Protein 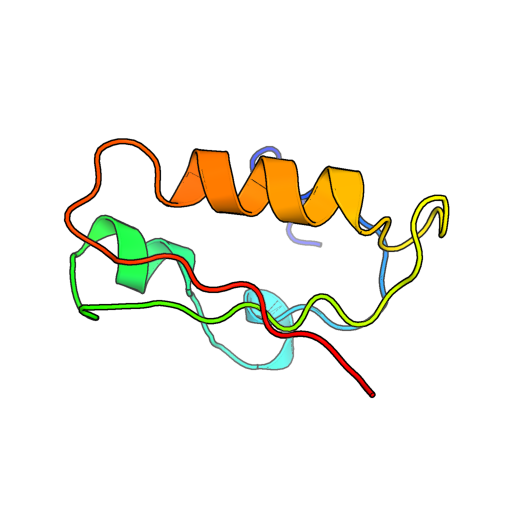AF-A0A9X8ZZG2-F1 (afdb_monomer_lite)

Secondary structure (DSSP, 8-state):
----TTS-S---S--HHHHH---HHHHHHHT--SEE--B--S-TT-TTS-HHHHHHHHHHHHTTSS-EE-PBPP-

pLDDT: mean 81.72, std 13.68, range [43.22, 95.69]

InterPro domains:
  IPR003790 Glycosyl hydrolase-like 10 [PF02638] (14-74)
  IPR017853 Glycoside hydrolase superfamily [SSF51445] (17-69)
  IPR052177 Divisome-localized Glycosyl Hydrolase [PTHR43405] (9-74)

Organism: Bacillus cereus (NCBI:txid1396)

Structure (mmCIF, N/CA/C/O backbone):
data_AF-A0A9X8ZZG2-F1
#
_entry.id   AF-A0A9X8ZZG2-F1
#
loop_
_atom_site.group_PDB
_atom_site.id
_atom_site.type_symbol
_atom_site.label_atom_id
_atom_site.label_alt_id
_atom_site.label_comp_id
_atom_site.label_asym_id
_atom_site.label_entity_id
_atom_site.label_seq_id
_atom_site.pdbx_PDB_ins_code
_atom_site.Cartn_x
_atom_site.Cartn_y
_atom_site.Cartn_z
_atom_site.occupancy
_atom_site.B_iso_or_equiv
_atom_site.auth_seq_id
_atom_site.auth_comp_id
_atom_site.auth_asym_id
_atom_site.auth_atom_id
_atom_site.pdbx_PDB_model_num
ATOM 1 N N . ILE A 1 1 ? 15.864 7.506 2.528 1.00 43.22 1 ILE A N 1
ATOM 2 C CA . ILE A 1 1 ? 16.723 6.646 3.387 1.00 43.22 1 ILE A CA 1
ATOM 3 C C . ILE A 1 1 ? 17.012 7.480 4.634 1.00 43.22 1 ILE A C 1
ATOM 5 O O . ILE A 1 1 ? 17.928 8.284 4.601 1.00 43.22 1 ILE A O 1
ATOM 9 N N . ALA A 1 2 ? 16.149 7.575 5.646 1.00 45.75 2 ALA A N 1
ATOM 10 C CA . ALA A 1 2 ? 15.522 6.531 6.460 1.00 45.75 2 ALA A CA 1
ATOM 11 C C . ALA A 1 2 ? 15.264 5.184 5.766 1.00 45.75 2 ALA A C 1
ATOM 13 O O . ALA A 1 2 ? 14.428 5.069 4.868 1.00 45.75 2 ALA A O 1
ATOM 14 N N . ASP A 1 3 ? 16.057 4.187 6.149 1.00 59.22 3 ASP A N 1
ATOM 15 C CA . ASP A 1 3 ? 15.799 2.772 5.894 1.00 59.22 3 ASP A CA 1
ATOM 16 C C . ASP A 1 3 ? 14.735 2.314 6.898 1.00 59.22 3 ASP A C 1
ATOM 18 O O . ASP A 1 3 ? 15.072 1.883 7.997 1.00 59.22 3 ASP A O 1
ATOM 22 N N . ASP A 1 4 ? 13.447 2.474 6.573 1.00 67.19 4 ASP A N 1
ATOM 23 C CA . ASP A 1 4 ? 12.393 1.810 7.347 1.00 67.19 4 ASP A CA 1
ATOM 24 C C . ASP A 1 4 ? 12.391 0.321 6.958 1.00 67.19 4 ASP A C 1
ATOM 26 O O . ASP A 1 4 ? 11.983 -0.011 5.838 1.00 67.19 4 ASP A O 1
ATOM 30 N N . PRO A 1 5 ? 12.818 -0.594 7.852 1.00 73.31 5 PRO A N 1
ATOM 31 C CA . PRO A 1 5 ? 12.877 -2.025 7.559 1.00 73.31 5 PRO A CA 1
ATOM 32 C C . PRO A 1 5 ? 11.494 -2.645 7.318 1.00 73.31 5 PRO A C 1
ATOM 34 O O . PRO A 1 5 ? 11.401 -3.797 6.899 1.00 73.31 5 PRO A O 1
ATOM 37 N N . THR A 1 6 ? 10.418 -1.908 7.596 1.00 74.94 6 THR A N 1
ATOM 38 C CA . THR A 1 6 ? 9.039 -2.349 7.396 1.00 74.94 6 THR A CA 1
ATOM 39 C C . THR A 1 6 ? 8.402 -1.786 6.118 1.00 74.94 6 THR A C 1
ATOM 41 O O . THR A 1 6 ? 7.254 -2.124 5.821 1.00 74.94 6 THR A O 1
ATOM 44 N N . GLY A 1 7 ? 9.113 -0.948 5.355 1.00 69.25 7 GLY A N 1
ATOM 45 C CA . GLY A 1 7 ? 8.656 -0.420 4.065 1.00 69.25 7 GLY A CA 1
ATOM 46 C C . GLY A 1 7 ? 8.543 -1.485 2.964 1.00 69.25 7 GLY A C 1
ATOM 47 O O . GLY A 1 7 ? 8.919 -2.644 3.147 1.00 69.25 7 GLY A O 1
ATOM 48 N N . SER A 1 8 ? 8.002 -1.105 1.802 1.00 67.12 8 SER A N 1
ATOM 49 C CA . SER A 1 8 ? 7.948 -1.999 0.640 1.00 67.12 8 SER A CA 1
ATOM 50 C C . SER A 1 8 ? 9.352 -2.267 0.098 1.00 67.12 8 SER A C 1
ATOM 52 O O . SER A 1 8 ? 10.199 -1.374 0.074 1.00 67.12 8 SER A O 1
ATOM 54 N N . ASN A 1 9 ? 9.602 -3.494 -0.374 1.00 71.94 9 ASN A N 1
ATOM 55 C CA . ASN A 1 9 ? 10.890 -3.881 -0.956 1.00 71.94 9 ASN A CA 1
ATOM 56 C C . ASN A 1 9 ? 11.052 -3.311 -2.379 1.00 71.94 9 ASN A C 1
ATOM 58 O O . ASN A 1 9 ? 10.982 -4.038 -3.369 1.00 71.94 9 ASN A O 1
ATOM 62 N N . THR A 1 10 ? 11.192 -1.991 -2.474 1.00 67.12 10 THR A N 1
ATOM 63 C CA . THR A 1 10 ? 11.221 -1.226 -3.724 1.00 67.12 10 THR A CA 1
ATOM 64 C C . THR A 1 10 ? 12.270 -0.123 -3.671 1.00 67.12 10 THR A C 1
ATOM 66 O O . THR A 1 10 ? 12.484 0.498 -2.631 1.00 67.12 10 THR A O 1
ATOM 69 N N . THR A 1 11 ? 12.896 0.160 -4.811 1.00 64.62 11 THR A N 1
ATOM 70 C CA . THR A 1 11 ? 13.934 1.191 -4.982 1.00 64.62 11 THR A CA 1
ATOM 71 C C . THR A 1 11 ? 13.520 2.310 -5.941 1.00 64.62 11 THR A C 1
ATOM 73 O O . THR A 1 11 ? 14.361 3.120 -6.327 1.00 64.62 11 THR A O 1
ATOM 76 N N . ALA A 1 12 ? 12.239 2.377 -6.333 1.00 61.66 12 ALA A N 1
ATOM 77 C CA . ALA A 1 12 ? 11.714 3.480 -7.136 1.00 61.66 12 ALA A CA 1
ATOM 78 C C . ALA A 1 12 ? 12.018 4.851 -6.507 1.00 61.66 12 ALA A C 1
ATOM 80 O O . ALA A 1 12 ? 12.007 5.023 -5.288 1.00 61.66 12 ALA A O 1
ATOM 81 N N . GLY A 1 13 ? 12.328 5.814 -7.380 1.00 57.44 13 GLY A N 1
ATOM 82 C CA . GLY A 1 13 ? 13.013 7.056 -7.017 1.00 57.44 13 GLY A CA 1
ATOM 83 C C . GLY A 1 13 ? 12.183 8.111 -6.287 1.00 57.44 13 GLY A C 1
ATOM 84 O O . GLY A 1 13 ? 12.775 9.087 -5.848 1.00 57.44 13 GLY A O 1
ATOM 85 N N . GLN A 1 14 ? 10.864 7.936 -6.150 1.00 58.88 14 GLN A N 1
ATOM 86 C CA . GLN A 1 14 ? 9.994 8.871 -5.432 1.00 58.88 14 GLN A CA 1
ATOM 87 C C . GLN A 1 14 ? 9.201 8.123 -4.355 1.00 58.88 14 GLN A C 1
ATOM 89 O O . GLN A 1 14 ? 8.591 7.087 -4.631 1.00 58.88 14 GLN A O 1
ATOM 94 N N . ARG A 1 15 ? 9.217 8.630 -3.124 1.00 61.59 15 ARG A N 1
ATOM 95 C CA . ARG A 1 15 ? 8.607 8.026 -1.934 1.00 61.59 15 ARG A CA 1
ATOM 96 C C . ARG A 1 15 ? 7.566 8.978 -1.352 1.00 61.59 15 ARG A C 1
ATOM 98 O O . ARG A 1 15 ? 7.872 10.125 -1.053 1.00 61.59 15 ARG A O 1
ATOM 105 N N . ASN A 1 16 ? 6.349 8.491 -1.110 1.00 61.88 16 ASN A N 1
ATOM 106 C CA . ASN A 1 16 ? 5.260 9.324 -0.575 1.00 61.88 16 ASN A CA 1
ATOM 107 C C . ASN A 1 16 ? 5.585 9.965 0.787 1.00 61.88 16 ASN A C 1
ATOM 109 O O . ASN A 1 16 ? 5.236 11.120 1.016 1.00 61.88 16 ASN A O 1
ATOM 113 N N . TYR A 1 17 ? 6.267 9.236 1.673 1.00 56.53 17 TYR A N 1
ATOM 114 C CA . TYR A 1 17 ? 6.627 9.742 2.997 1.00 56.53 17 TYR A CA 1
ATOM 115 C C . TYR A 1 17 ? 7.745 10.794 2.929 1.00 56.53 17 TYR A C 1
ATOM 117 O O . TYR A 1 17 ? 7.564 11.912 3.405 1.00 56.53 17 TYR A O 1
ATOM 125 N N . ASP A 1 18 ? 8.872 10.445 2.296 1.00 56.12 18 ASP A N 1
ATOM 126 C CA . ASP A 1 18 ? 10.077 11.287 2.270 1.00 56.12 18 ASP A CA 1
ATOM 127 C C . ASP A 1 18 ? 9.919 12.515 1.345 1.00 56.12 18 ASP A C 1
ATOM 129 O O . ASP A 1 18 ? 10.417 13.589 1.677 1.00 56.12 18 ASP A O 1
ATOM 133 N N . ASP A 1 19 ? 9.212 12.384 0.213 1.00 57.69 19 ASP A N 1
ATOM 134 C CA . ASP A 1 19 ? 9.173 13.426 -0.829 1.00 57.69 19 ASP A CA 1
ATOM 135 C C . ASP A 1 19 ? 7.860 14.221 -0.867 1.00 57.69 19 ASP A C 1
ATOM 137 O O . ASP A 1 19 ? 7.828 15.333 -1.393 1.00 57.69 19 ASP A O 1
ATOM 141 N N . LEU A 1 20 ? 6.763 13.661 -0.343 1.00 68.62 20 LEU A N 1
ATOM 142 C CA . LEU A 1 20 ? 5.417 14.247 -0.452 1.00 68.62 20 LEU A CA 1
ATOM 143 C C . LEU A 1 20 ? 4.731 14.469 0.904 1.00 68.62 20 LEU A C 1
ATOM 145 O O . LEU A 1 20 ? 3.591 14.933 0.931 1.00 68.62 20 LEU A O 1
ATOM 149 N N . TYR A 1 21 ? 5.412 14.167 2.018 1.00 71.06 21 TYR A N 1
ATOM 150 C CA . TYR A 1 21 ? 4.892 14.289 3.388 1.00 71.06 21 TYR A CA 1
ATOM 151 C C . TYR A 1 21 ? 3.575 13.528 3.629 1.00 71.06 21 TYR A C 1
ATOM 153 O O . TYR A 1 21 ? 2.781 13.883 4.502 1.00 71.06 21 TYR A O 1
ATOM 161 N N . ALA A 1 22 ? 3.327 12.476 2.849 1.00 75.50 22 ALA A N 1
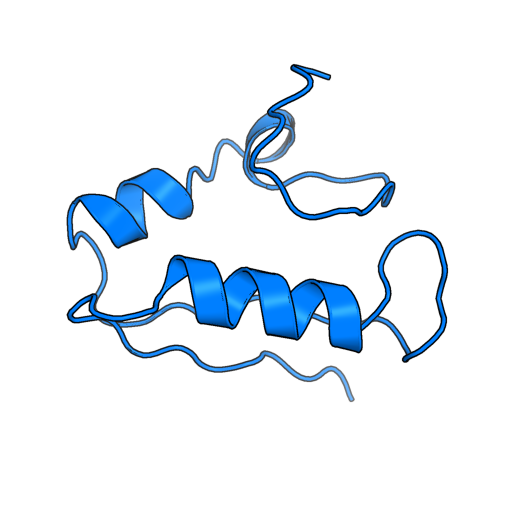ATOM 162 C CA . ALA A 1 22 ? 2.129 11.657 2.939 1.00 75.50 22 ALA A CA 1
ATOM 163 C C . ALA A 1 22 ? 2.430 10.372 3.721 1.00 75.50 22 ALA A C 1
ATOM 165 O O . ALA A 1 22 ? 2.833 9.357 3.144 1.00 75.50 22 ALA A O 1
ATOM 166 N N . ASP A 1 23 ? 2.216 10.408 5.040 1.00 85.00 23 ASP A N 1
ATOM 167 C CA . ASP A 1 23 ? 2.297 9.217 5.892 1.00 85.00 23 ASP A CA 1
ATOM 168 C C . ASP A 1 23 ? 1.008 8.391 5.825 1.00 85.00 23 ASP A C 1
ATOM 170 O O . ASP A 1 23 ? 0.138 8.411 6.698 1.00 85.00 23 ASP A O 1
ATOM 174 N N . THR A 1 24 ? 0.898 7.612 4.755 1.00 85.31 24 THR A N 1
ATOM 175 C CA . THR A 1 24 ? -0.228 6.703 4.547 1.00 85.31 24 THR A CA 1
ATOM 176 C C . THR A 1 24 ? -0.337 5.631 5.629 1.00 85.31 24 THR A C 1
ATOM 178 O O . THR A 1 24 ? -1.438 5.138 5.876 1.00 85.31 24 THR A O 1
ATOM 181 N N . ARG A 1 25 ? 0.768 5.249 6.289 1.00 86.88 25 ARG A N 1
ATOM 182 C CA . ARG A 1 25 ? 0.734 4.224 7.343 1.00 86.88 25 ARG A CA 1
ATOM 183 C C . ARG A 1 25 ? 0.113 4.783 8.607 1.00 86.88 25 ARG A C 1
ATOM 185 O O . ARG A 1 25 ? -0.706 4.092 9.209 1.00 86.88 25 ARG A O 1
ATOM 192 N N . GLU A 1 26 ? 0.422 6.026 8.968 1.00 88.19 26 GLU A N 1
ATOM 193 C CA . GLU A 1 26 ? -0.260 6.714 10.064 1.00 88.19 26 GLU A CA 1
ATOM 194 C C . GLU A 1 26 ? -1.767 6.794 9.802 1.00 88.19 26 GLU A C 1
ATOM 196 O O . GLU A 1 26 ? -2.557 6.436 10.676 1.00 88.19 26 GLU A O 1
ATOM 201 N N . TRP A 1 27 ? -2.176 7.190 8.592 1.00 90.50 27 TRP A N 1
ATOM 202 C CA . TRP A 1 27 ? -3.597 7.310 8.246 1.00 90.50 27 TRP A CA 1
ATOM 203 C C . TRP A 1 27 ? -4.332 5.977 8.392 1.00 90.50 27 TRP A C 1
ATOM 205 O O . TRP A 1 27 ? -5.416 5.925 8.974 1.00 90.50 27 TRP A O 1
ATOM 215 N N . ILE A 1 28 ? -3.708 4.895 7.917 1.00 90.19 28 ILE A N 1
ATOM 216 C CA . ILE A 1 28 ? -4.217 3.528 8.036 1.00 90.19 28 ILE A CA 1
ATOM 217 C C . ILE A 1 28 ? -4.282 3.085 9.506 1.00 90.19 28 ILE A C 1
ATOM 219 O O . ILE A 1 28 ? -5.284 2.519 9.936 1.00 90.19 28 ILE A O 1
ATOM 223 N N . GLN A 1 29 ? -3.218 3.296 10.285 1.00 87.56 29 GLN A N 1
ATOM 224 C CA . GLN A 1 29 ? -3.135 2.822 11.672 1.00 87.56 29 GLN A CA 1
ATOM 225 C C . GLN A 1 29 ? -4.073 3.581 12.611 1.00 87.56 29 GLN A C 1
ATOM 227 O O . GLN A 1 29 ? -4.627 2.981 13.530 1.00 87.56 29 GLN A O 1
ATOM 232 N N . LYS A 1 30 ? -4.262 4.883 12.384 1.00 90.56 30 LYS A N 1
ATOM 233 C CA . LYS A 1 30 ? -5.135 5.731 13.202 1.00 90.56 30 LYS A CA 1
ATOM 234 C C . LYS A 1 30 ? -6.581 5.779 12.708 1.00 90.56 30 LYS A C 1
ATOM 236 O O . LYS A 1 30 ? -7.419 6.363 13.388 1.00 90.56 30 LYS A O 1
ATOM 241 N N . GLY A 1 31 ? -6.879 5.169 11.559 1.00 90.44 31 GLY A N 1
ATOM 242 C CA . GLY A 1 31 ? -8.225 5.150 10.985 1.00 90.44 31 GLY A CA 1
ATOM 243 C C . GLY A 1 31 ? -8.702 6.533 10.541 1.00 90.44 31 GLY A C 1
ATOM 244 O O . GLY A 1 31 ? -9.865 6.872 10.723 1.00 90.44 31 GLY A O 1
ATOM 245 N N . TYR A 1 32 ? -7.805 7.359 10.001 1.00 93.19 32 TYR A N 1
ATOM 246 C CA . TYR A 1 32 ? -8.146 8.709 9.532 1.00 93.19 32 TYR A CA 1
ATOM 247 C C . TYR A 1 32 ? -8.912 8.722 8.204 1.00 93.19 32 TYR A C 1
ATOM 249 O O . TYR A 1 32 ? -9.444 9.758 7.814 1.00 93.19 32 TYR A O 1
ATOM 257 N N . ILE A 1 33 ? -8.934 7.593 7.499 1.00 92.12 33 ILE A N 1
ATOM 258 C CA . ILE A 1 33 ? -9.515 7.438 6.168 1.00 92.12 33 ILE A CA 1
ATOM 259 C C . ILE A 1 33 ? -10.299 6.125 6.096 1.00 92.12 33 ILE A C 1
ATOM 261 O O . ILE A 1 33 ? -9.883 5.120 6.672 1.00 92.12 33 ILE A O 1
ATOM 265 N N . ASP A 1 34 ? -11.399 6.125 5.344 1.00 93.75 34 ASP A N 1
ATOM 266 C CA . ASP A 1 34 ? -12.231 4.931 5.131 1.00 93.75 34 ASP A CA 1
ATOM 267 C C . ASP A 1 34 ? -11.687 4.020 4.018 1.00 93.75 34 ASP A C 1
ATOM 269 O O . ASP A 1 34 ? -11.984 2.824 3.969 1.00 93.75 34 ASP A O 1
ATOM 273 N N . TYR A 1 35 ? -10.882 4.568 3.102 1.00 95.44 35 TYR A N 1
ATOM 274 C CA . TYR A 1 35 ? -10.246 3.811 2.027 1.00 95.44 35 TYR A CA 1
ATOM 275 C C . TYR A 1 35 ? -8.891 4.393 1.627 1.00 95.44 35 TYR A C 1
ATOM 277 O O . TYR A 1 35 ? -8.638 5.585 1.799 1.00 95.44 35 TYR A O 1
ATOM 285 N N . ILE A 1 36 ? -8.042 3.558 1.029 1.00 95.19 36 ILE A N 1
ATOM 286 C CA . ILE A 1 36 ? -6.791 3.969 0.394 1.00 95.19 36 ILE A CA 1
ATOM 287 C C . ILE A 1 36 ? -6.666 3.379 -1.012 1.00 95.19 36 ILE A C 1
ATOM 289 O O . ILE A 1 36 ? -7.051 2.235 -1.262 1.00 95.19 36 ILE A O 1
ATOM 293 N N . THR A 1 37 ? -6.120 4.181 -1.931 1.00 95.50 37 THR A N 1
ATOM 294 C CA . THR A 1 37 ? -5.924 3.811 -3.337 1.00 95.50 37 THR A CA 1
ATOM 295 C C . THR A 1 37 ? -4.473 3.984 -3.798 1.00 95.50 37 THR A C 1
ATOM 297 O O . THR A 1 37 ? -4.148 4.987 -4.441 1.00 95.50 37 THR A O 1
ATOM 300 N N . PRO A 1 38 ? -3.560 3.047 -3.478 1.00 91.81 38 PRO A N 1
ATOM 301 C CA . PRO A 1 38 ? -2.184 3.138 -3.951 1.00 91.81 38 PRO A CA 1
ATOM 302 C C . PRO A 1 38 ? -2.093 3.075 -5.478 1.00 91.81 38 PRO A C 1
ATOM 304 O O . PRO A 1 38 ? -2.704 2.223 -6.122 1.00 91.81 38 PRO A O 1
ATOM 307 N N . GLN A 1 39 ? -1.292 3.976 -6.045 1.00 90.38 39 GLN A N 1
ATOM 308 C CA . GLN A 1 39 ? -0.992 4.029 -7.473 1.00 90.38 39 GLN A CA 1
ATOM 309 C C . GLN A 1 39 ? 0.127 3.034 -7.792 1.00 90.38 39 GLN A C 1
ATOM 311 O O . GLN A 1 39 ? 1.301 3.326 -7.566 1.00 90.38 39 GLN A O 1
ATOM 316 N N . ILE A 1 40 ? -0.224 1.841 -8.274 1.00 89.12 40 ILE A N 1
ATOM 317 C CA . ILE A 1 40 ? 0.748 0.796 -8.626 1.00 89.12 40 ILE A CA 1
ATOM 318 C C . ILE A 1 40 ? 0.810 0.699 -10.149 1.00 89.12 40 ILE A C 1
ATOM 320 O O . ILE A 1 40 ? 0.235 -0.190 -10.765 1.00 89.12 40 ILE A O 1
ATOM 324 N N . TYR A 1 41 ? 1.488 1.661 -10.770 1.00 90.12 41 TYR A N 1
ATOM 325 C CA . TYR A 1 41 ? 1.501 1.838 -12.230 1.00 90.12 41 TYR A CA 1
ATOM 326 C C . TYR A 1 41 ? 2.710 1.188 -12.910 1.00 90.12 41 TYR A C 1
ATOM 328 O O . TYR A 1 41 ? 3.151 1.609 -13.978 1.00 90.12 41 TYR A O 1
ATOM 336 N N . TRP A 1 42 ? 3.275 0.173 -12.267 1.00 87.62 42 TRP A N 1
ATOM 337 C CA . TRP A 1 42 ? 4.422 -0.570 -12.766 1.00 87.62 42 TRP A CA 1
ATOM 338 C C . TRP A 1 42 ? 4.006 -1.974 -13.183 1.00 87.62 42 TRP A C 1
ATOM 340 O O . TRP A 1 42 ? 3.002 -2.503 -12.716 1.00 87.62 42 TRP A O 1
ATOM 350 N N . ASN A 1 43 ? 4.801 -2.588 -14.056 1.00 86.94 43 ASN A N 1
ATOM 351 C CA . ASN A 1 43 ? 4.568 -3.955 -14.507 1.00 86.94 43 ASN A CA 1
ATOM 352 C C . ASN A 1 43 ? 5.068 -4.980 -13.476 1.00 86.94 43 ASN A C 1
ATOM 354 O O . ASN A 1 43 ? 5.988 -4.712 -12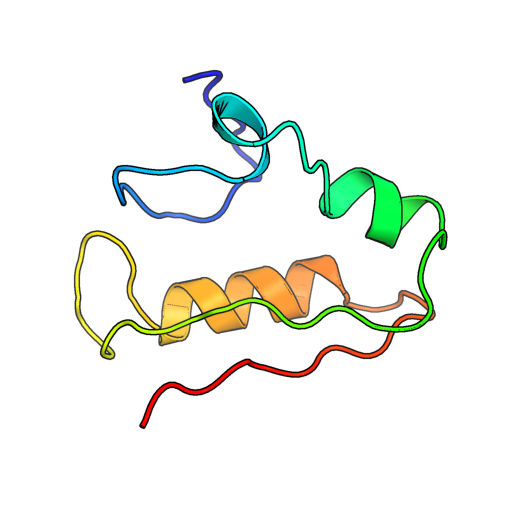.696 1.00 86.94 43 ASN A O 1
ATOM 358 N N . ILE A 1 44 ? 4.515 -6.194 -13.523 1.00 87.44 44 ILE A N 1
ATOM 359 C CA . ILE A 1 44 ? 5.081 -7.354 -12.818 1.00 87.44 44 ILE A CA 1
ATOM 360 C C . ILE A 1 44 ? 6.508 -7.600 -13.333 1.00 87.44 44 ILE A C 1
ATOM 362 O O . ILE A 1 44 ? 6.753 -7.576 -14.539 1.00 87.44 44 ILE A O 1
ATOM 366 N N . GLY A 1 45 ? 7.452 -7.828 -12.421 1.00 83.81 45 GLY A N 1
ATOM 367 C CA . GLY A 1 45 ? 8.859 -8.076 -12.742 1.00 83.81 45 GLY A CA 1
ATOM 368 C C . GLY A 1 45 ? 9.699 -6.814 -12.955 1.00 83.81 45 GLY A C 1
ATOM 369 O O . GLY A 1 45 ? 10.894 -6.924 -13.225 1.00 83.81 45 GLY A O 1
ATOM 370 N N . PHE A 1 46 ? 9.129 -5.611 -12.812 1.00 84.69 46 PHE A N 1
ATOM 371 C CA . PHE A 1 46 ? 9.912 -4.375 -12.807 1.00 84.69 46 PHE A CA 1
ATOM 372 C C . PHE A 1 46 ? 10.680 -4.248 -11.484 1.00 84.69 46 PHE A C 1
ATOM 374 O O . PHE A 1 46 ? 10.145 -3.750 -10.499 1.00 84.69 46 PHE A O 1
ATOM 381 N N . THR A 1 47 ? 11.940 -4.692 -11.459 1.00 80.50 47 THR A N 1
ATOM 382 C CA . THR A 1 47 ? 12.767 -4.823 -10.241 1.00 80.50 47 THR A CA 1
ATOM 383 C C . THR A 1 47 ? 12.694 -3.639 -9.263 1.00 80.50 47 THR A C 1
ATOM 385 O O . THR A 1 47 ? 12.611 -3.891 -8.063 1.00 80.50 47 THR A O 1
ATOM 388 N N . PRO A 1 48 ? 12.682 -2.361 -9.700 1.00 79.88 48 PRO A N 1
ATOM 389 C CA . PRO A 1 48 ? 12.610 -1.236 -8.765 1.00 79.88 48 PRO A CA 1
ATOM 390 C C . PRO A 1 48 ? 11.254 -1.056 -8.063 1.00 79.88 48 PRO A C 1
ATOM 392 O O . PRO A 1 48 ? 11.211 -0.457 -6.990 1.00 79.88 48 PRO A O 1
ATOM 395 N N . ALA A 1 49 ? 10.154 -1.524 -8.656 1.00 79.94 49 ALA A N 1
ATOM 396 C CA . ALA A 1 49 ? 8.791 -1.338 -8.155 1.00 79.94 49 ALA A CA 1
ATOM 397 C C . ALA A 1 49 ? 7.841 -2.398 -8.728 1.00 79.94 49 ALA A C 1
ATOM 399 O O . ALA A 1 49 ? 6.902 -2.082 -9.452 1.00 79.94 49 ALA A O 1
ATOM 400 N N . SER A 1 50 ? 8.114 -3.671 -8.450 1.00 87.19 50 SER A N 1
ATOM 401 C CA . SER A 1 50 ? 7.329 -4.760 -9.030 1.00 87.19 50 SER A CA 1
ATOM 402 C C . SER A 1 50 ? 5.895 -4.734 -8.501 1.00 87.19 50 SER A C 1
ATOM 404 O O . SER A 1 50 ? 5.674 -4.610 -7.294 1.00 87.1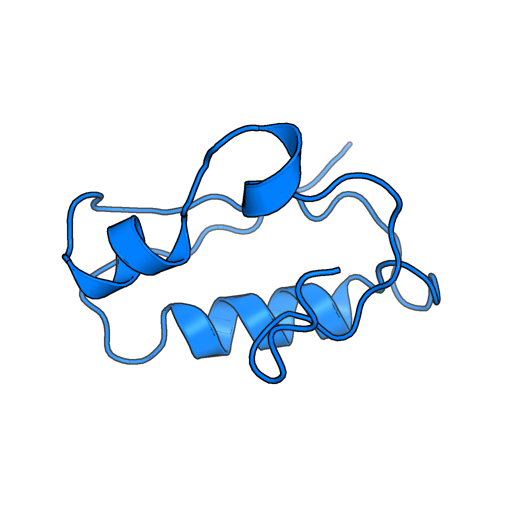9 50 SER A O 1
ATOM 406 N N . TYR A 1 51 ? 4.927 -4.843 -9.413 1.00 87.50 51 TYR A N 1
ATOM 407 C CA . TYR A 1 51 ? 3.500 -4.737 -9.099 1.00 87.50 51 TYR A CA 1
ATOM 408 C C . TYR A 1 51 ? 3.053 -5.716 -8.004 1.00 87.50 51 TYR A C 1
ATOM 410 O O . TYR A 1 51 ? 2.394 -5.323 -7.046 1.00 87.50 51 TYR A O 1
ATOM 418 N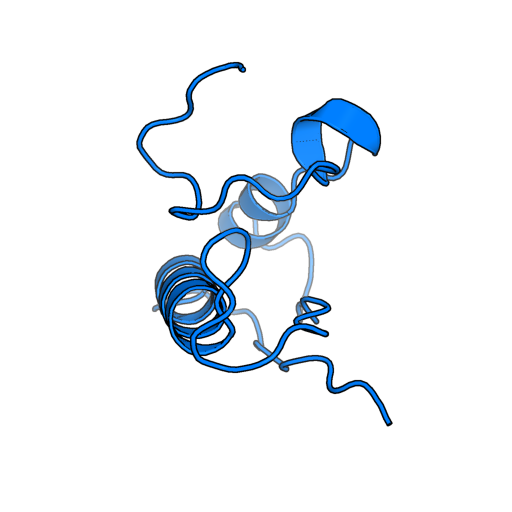 N . ASP A 1 52 ? 3.442 -6.983 -8.129 1.00 89.25 52 ASP A N 1
ATOM 419 C CA . ASP A 1 52 ? 3.126 -8.066 -7.193 1.00 89.25 52 ASP A CA 1
ATOM 420 C C . ASP A 1 52 ? 3.672 -7.797 -5.783 1.00 89.25 52 ASP A C 1
ATOM 422 O O . ASP A 1 52 ? 2.930 -7.879 -4.807 1.00 89.25 52 ASP A O 1
ATOM 426 N N . ILE A 1 53 ? 4.934 -7.372 -5.681 1.00 88.56 53 ILE A N 1
ATOM 427 C CA . ILE A 1 53 ? 5.578 -7.007 -4.410 1.00 88.56 53 ILE A CA 1
ATOM 428 C C . ILE A 1 53 ? 4.847 -5.838 -3.738 1.00 88.56 53 ILE A C 1
ATOM 430 O O . ILE A 1 53 ? 4.638 -5.849 -2.522 1.00 88.56 53 ILE A O 1
ATOM 434 N N . LEU A 1 54 ? 4.461 -4.822 -4.514 1.00 88.44 54 LEU A N 1
ATOM 435 C CA . LEU A 1 54 ? 3.752 -3.652 -3.998 1.00 88.44 54 LEU A CA 1
ATOM 436 C C . LEU A 1 54 ? 2.336 -3.999 -3.535 1.00 88.44 54 LEU A C 1
ATOM 438 O O . LEU A 1 54 ? 1.936 -3.571 -2.452 1.00 88.44 54 LEU A O 1
ATOM 442 N N . VAL A 1 55 ? 1.590 -4.792 -4.308 1.00 92.12 55 VAL A N 1
ATOM 443 C CA . VAL A 1 55 ? 0.251 -5.256 -3.917 1.00 92.12 55 VAL A CA 1
ATOM 444 C C . VAL A 1 55 ? 0.317 -6.064 -2.624 1.00 92.12 55 VAL A C 1
ATOM 446 O O . VAL A 1 55 ? -0.432 -5.770 -1.692 1.00 92.12 55 VAL A O 1
ATOM 449 N N . ASP A 1 56 ? 1.245 -7.017 -2.524 1.00 93.06 56 ASP A N 1
ATOM 450 C CA . ASP A 1 56 ? 1.421 -7.839 -1.323 1.00 93.06 56 ASP A CA 1
ATOM 451 C C . ASP A 1 56 ? 1.737 -6.998 -0.083 1.00 93.06 56 ASP A C 1
ATOM 453 O O . ASP A 1 56 ? 1.276 -7.303 1.021 1.00 93.06 56 ASP A O 1
ATOM 457 N N . TRP A 1 57 ? 2.524 -5.933 -0.245 1.00 92.81 57 TRP A N 1
ATOM 458 C CA . TRP A 1 57 ? 2.823 -5.012 0.845 1.00 92.81 57 TRP A CA 1
ATOM 459 C C . TRP A 1 57 ? 1.580 -4.227 1.280 1.00 92.81 57 TRP A C 1
ATOM 461 O O . TRP A 1 57 ? 1.259 -4.215 2.467 1.00 92.81 57 TRP A O 1
ATOM 471 N N . TRP A 1 58 ? 0.823 -3.650 0.342 1.00 93.69 58 TRP A N 1
ATOM 472 C CA . TRP A 1 58 ? -0.398 -2.902 0.666 1.00 93.69 58 TRP A CA 1
ATOM 473 C C . TRP A 1 58 ? -1.474 -3.766 1.323 1.00 93.69 58 TRP A C 1
ATOM 475 O O . TRP A 1 58 ? -2.108 -3.320 2.277 1.00 93.69 58 TRP A O 1
ATOM 485 N N . VAL A 1 59 ? -1.633 -5.018 0.883 1.00 94.38 59 VAL A N 1
ATOM 486 C CA . VAL A 1 59 ? -2.543 -5.980 1.524 1.00 94.38 59 VAL A CA 1
ATOM 487 C C . VAL A 1 59 ? -2.150 -6.215 2.981 1.00 94.38 59 VAL A C 1
ATOM 489 O O . VAL A 1 59 ? -3.016 -6.223 3.855 1.00 94.38 59 VAL A O 1
ATOM 492 N N . LYS A 1 60 ? -0.852 -6.372 3.269 1.00 93.19 60 LYS A N 1
ATOM 493 C CA . LYS A 1 60 ? -0.357 -6.525 4.647 1.00 93.19 60 LYS A CA 1
ATOM 494 C C . LYS A 1 60 ? -0.589 -5.264 5.472 1.00 93.19 60 LYS A C 1
ATOM 496 O O . LYS A 1 60 ? -1.003 -5.373 6.624 1.00 93.19 60 LYS A O 1
ATOM 501 N N . GLU A 1 61 ? -0.384 -4.087 4.887 1.00 91.88 61 GLU A N 1
ATOM 502 C CA . GLU A 1 61 ? -0.603 -2.815 5.573 1.00 91.88 61 GLU A CA 1
ATOM 503 C C . GLU A 1 61 ? -2.059 -2.592 5.969 1.00 91.88 61 GLU A C 1
ATOM 505 O O . GLU A 1 61 ? -2.310 -2.043 7.039 1.00 91.88 61 GLU A O 1
ATOM 510 N N . THR A 1 62 ? -3.025 -3.025 5.163 1.00 93.31 62 THR A N 1
ATOM 511 C CA . THR A 1 62 ? -4.455 -2.841 5.462 1.00 93.31 62 THR A CA 1
ATOM 512 C C . THR A 1 62 ? -5.086 -4.033 6.183 1.00 93.31 62 THR A C 1
ATOM 514 O O . THR A 1 62 ? -6.247 -3.962 6.579 1.00 93.31 62 THR A O 1
ATOM 517 N N . ASN A 1 63 ? -4.353 -5.136 6.368 1.00 92.81 63 ASN A N 1
ATOM 518 C CA . ASN A 1 63 ? -4.898 -6.361 6.946 1.00 92.81 63 ASN A CA 1
ATOM 519 C C . ASN A 1 63 ? -5.446 -6.135 8.367 1.00 92.81 63 ASN A C 1
ATOM 521 O O . ASN A 1 63 ? -4.776 -5.537 9.209 1.00 92.81 63 ASN A O 1
ATOM 525 N N . ASN A 1 64 ? -6.647 -6.654 8.642 1.00 91.38 64 ASN A N 1
ATOM 526 C CA . ASN A 1 64 ? -7.373 -6.502 9.913 1.00 91.38 64 ASN A CA 1
ATOM 527 C C . ASN A 1 64 ? -7.613 -5.049 10.368 1.00 91.38 64 ASN A C 1
ATOM 529 O O . ASN A 1 64 ? -7.848 -4.809 11.554 1.00 91.38 64 ASN A O 1
ATOM 533 N N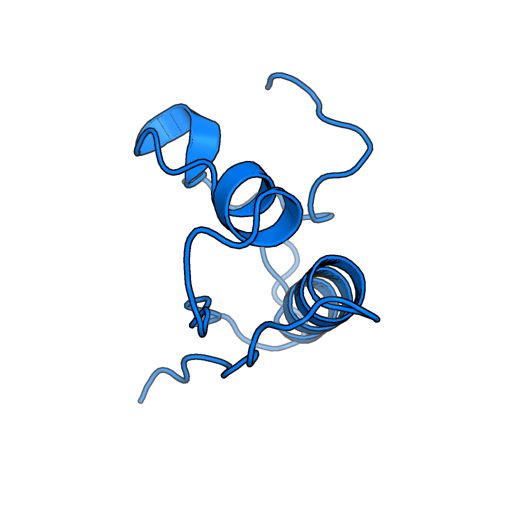 . LYS A 1 65 ? -7.567 -4.075 9.454 1.00 90.00 65 LYS A N 1
ATOM 534 C CA . LYS A 1 65 ? -7.886 -2.674 9.746 1.00 90.00 65 LYS A CA 1
ATOM 535 C C . LYS A 1 65 ? -9.230 -2.297 9.116 1.00 90.00 65 LYS A C 1
ATOM 537 O O . LYS A 1 65 ? -9.580 -2.847 8.073 1.00 90.00 65 LYS A O 1
ATOM 542 N N . PRO A 1 66 ? -9.995 -1.375 9.724 1.00 90.38 66 PRO A N 1
ATOM 543 C CA . PRO A 1 66 ? -11.295 -0.947 9.212 1.00 90.38 66 PRO A CA 1
ATOM 544 C C . PRO A 1 66 ? -11.133 0.049 8.050 1.00 90.38 66 PRO A C 1
ATOM 546 O O . PRO A 1 66 ? -11.605 1.176 8.123 1.00 90.38 66 PRO A O 1
ATOM 549 N N . ILE A 1 67 ? -10.416 -0.347 6.997 1.00 94.38 67 ILE A N 1
ATOM 550 C CA . ILE A 1 67 ? -10.134 0.473 5.817 1.00 94.38 67 ILE A CA 1
ATOM 551 C C . ILE A 1 67 ? -10.290 -0.370 4.549 1.00 94.38 67 ILE A C 1
ATOM 553 O O . ILE A 1 67 ? -9.881 -1.531 4.503 1.00 94.38 67 ILE A O 1
ATOM 557 N N . HIS A 1 68 ? -10.853 0.214 3.495 1.00 95.50 68 HIS A N 1
ATOM 558 C CA . HIS A 1 68 ? -10.910 -0.418 2.180 1.00 95.50 68 HIS A CA 1
ATOM 559 C C . HIS A 1 68 ? -9.615 -0.191 1.389 1.00 95.50 68 HIS A C 1
ATOM 561 O O . HIS A 1 68 ? -9.131 0.934 1.276 1.00 95.50 68 HIS A O 1
ATOM 567 N N . LEU A 1 69 ? -9.075 -1.254 0.792 1.00 95.44 69 LEU A N 1
ATOM 568 C CA . LEU A 1 69 ? -7.948 -1.175 -0.138 1.00 95.44 69 LEU A CA 1
ATOM 569 C C . LEU A 1 69 ? -8.448 -1.310 -1.580 1.00 95.44 69 LEU A C 1
ATOM 571 O O . LEU A 1 69 ? -9.038 -2.330 -1.934 1.00 95.44 69 LEU A O 1
ATOM 575 N N . TYR A 1 70 ? -8.154 -0.319 -2.422 1.00 95.69 70 TYR A N 1
ATOM 576 C CA . TYR A 1 70 ? -8.414 -0.361 -3.863 1.00 95.69 70 TYR A CA 1
ATOM 577 C C . TYR A 1 70 ? -7.109 -0.156 -4.629 1.00 95.69 70 TYR A C 1
ATOM 579 O O . TYR A 1 70 ? -6.420 0.824 -4.399 1.00 95.69 70 TYR A O 1
ATOM 587 N N . ILE A 1 71 ? -6.735 -1.044 -5.549 1.00 94.50 71 ILE A N 1
ATOM 588 C CA . ILE A 1 71 ? -5.485 -0.849 -6.302 1.00 94.50 71 ILE A CA 1
ATOM 589 C C . ILE A 1 71 ? -5.733 0.069 -7.498 1.00 94.50 71 ILE A C 1
ATOM 591 O O . ILE A 1 71 ? -6.514 -0.273 -8.388 1.00 94.50 71 ILE A O 1
ATOM 595 N N . GLY A 1 72 ? -5.041 1.209 -7.541 1.00 91.25 72 GLY A N 1
ATOM 596 C CA . GLY A 1 72 ? -5.052 2.104 -8.691 1.00 91.25 72 GLY A CA 1
ATOM 597 C C . GLY A 1 72 ? -4.346 1.456 -9.881 1.00 91.25 72 GLY A C 1
ATOM 598 O O . GLY A 1 72 ? -3.155 1.158 -9.800 1.00 91.25 72 GLY A O 1
ATOM 599 N N . GLN A 1 73 ? -5.078 1.270 -10.980 1.00 88.31 73 GLN A N 1
ATOM 600 C CA . GLN A 1 73 ? -4.564 0.756 -12.253 1.00 88.31 73 GLN A CA 1
ATOM 601 C C . GLN A 1 73 ? -4.314 1.917 -13.221 1.00 88.31 73 GLN A C 1
ATOM 603 O O . GLN A 1 73 ? -5.168 2.794 -13.354 1.00 88.31 73 GLN A O 1
ATOM 608 N N . ALA A 1 74 ? -3.173 1.909 -13.910 1.00 82.06 74 ALA A N 1
ATOM 609 C CA . ALA A 1 74 ? -2.933 2.799 -15.046 1.00 82.06 74 ALA A CA 1
ATOM 610 C C . ALA A 1 74 ? -3.490 2.182 -16.341 1.00 82.06 74 ALA A C 1
ATOM 612 O O . ALA A 1 74 ? -3.556 0.957 -16.458 1.00 82.06 74 ALA A O 1
ATOM 613 N N . ALA A 1 75 ? -3.897 3.038 -17.282 1.00 58.97 75 ALA A N 1
ATOM 614 C CA . ALA A 1 75 ? -4.352 2.660 -18.623 1.00 58.97 75 ALA A CA 1
ATOM 615 C C . ALA A 1 75 ? -3.203 2.683 -19.639 1.00 58.97 75 ALA A C 1
ATOM 617 O O . ALA A 1 75 ? -2.305 3.544 -19.480 1.00 58.97 75 ALA A O 1
#

Radius of gyration: 12.27 Å; chains: 1; bounding box: 29×22×32 Å

Foldseek 3Di:
DPPPVLDQQAQDDDDCCPHVVDPPLCCQVVVVAQEDEDAQADDAPPRRRHSVSVVVSVCVSNPPTNHYYDYHYDD

Sequence (75 aa):
IADDPTGSNTTAGQRNYDDLYADTREWIQKGYIDYITPQIYWNIGFTPASYDILVDWWVKETNNKPIHLYIGQAA